Protein AF-A0A7G1I8X2-F1 (afdb_monomer_lite)

Sequence (72 aa):
MGVELGSNSEVGTLRVAILHRPGTELRRLTPRNSDQLLFDGLPWVSRAQEEHDEFAELLRSRGLRCCCCPSC

Foldseek 3Di:
DDDDDDDPDPPDDAAEDEDEQQDCVLVPDDPVCCVVVVHPDRDPNVVSNVVRVVVQVVCVVVVHHYDYDPDD

Radius of gyration: 15.29 Å; chains: 1; bounding box: 32×22×38 Å

Structure (mmCIF, N/CA/C/O backbone):
data_AF-A0A7G1I8X2-F1
#
_entry.id   AF-A0A7G1I8X2-F1
#
loop_
_atom_site.group_PDB
_atom_site.id
_atom_site.type_symbol
_atom_site.label_atom_id
_atom_site.label_alt_id
_atom_site.label_comp_id
_atom_site.label_asym_id
_atom_site.label_entity_id
_atom_site.label_seq_id
_atom_site.pdbx_PDB_ins_code
_atom_site.Cartn_x
_atom_site.Cartn_y
_atom_site.Cartn_z
_atom_site.occupancy
_atom_site.B_iso_or_equiv
_atom_site.auth_seq_id
_atom_site.auth_comp_id
_atom_site.auth_asym_id
_atom_site.auth_atom_id
_atom_site.pdbx_PDB_model_num
ATOM 1 N N . MET A 1 1 ? -19.773 -11.985 4.736 1.00 39.78 1 MET A N 1
ATOM 2 C CA . MET A 1 1 ? -19.753 -10.806 5.630 1.00 39.78 1 MET A CA 1
ATOM 3 C C . MET A 1 1 ? -19.446 -9.586 4.780 1.00 39.78 1 MET A C 1
ATOM 5 O O . MET A 1 1 ? -18.301 -9.422 4.378 1.00 39.78 1 MET A O 1
ATOM 9 N N . GLY A 1 2 ? -20.469 -8.812 4.414 1.00 57.91 2 GLY A N 1
ATOM 10 C CA . GLY A 1 2 ? -20.275 -7.552 3.694 1.00 57.91 2 GLY A CA 1
ATOM 11 C C . GLY A 1 2 ? -19.693 -6.512 4.644 1.00 57.91 2 GLY A C 1
ATOM 12 O O . GLY A 1 2 ? -20.147 -6.409 5.781 1.00 57.91 2 GLY A O 1
ATOM 13 N N . VAL A 1 3 ? -18.657 -5.802 4.210 1.00 67.19 3 VAL A N 1
ATOM 14 C CA . VAL A 1 3 ? -18.097 -4.680 4.965 1.00 67.19 3 VAL A CA 1
ATOM 15 C C . VAL A 1 3 ? -18.779 -3.413 4.471 1.00 67.19 3 VAL A C 1
ATOM 17 O O . VAL A 1 3 ? -18.793 -3.166 3.268 1.00 67.19 3 VAL A O 1
ATOM 20 N N . GLU A 1 4 ? -19.352 -2.631 5.381 1.00 77.38 4 GLU A N 1
ATOM 21 C CA . GLU A 1 4 ? -19.845 -1.292 5.062 1.00 77.38 4 GLU A CA 1
ATOM 22 C C . GLU A 1 4 ? -18.637 -0.386 4.779 1.00 77.38 4 GLU A C 1
ATOM 24 O O . GLU A 1 4 ? -17.752 -0.219 5.625 1.00 77.38 4 GLU A O 1
ATOM 29 N N . LEU A 1 5 ? -18.550 0.126 3.551 1.00 82.00 5 LEU A N 1
ATOM 30 C CA . LEU A 1 5 ? -17.439 0.955 3.088 1.00 82.00 5 LEU A CA 1
ATOM 31 C C . LEU A 1 5 ? -17.778 2.434 3.295 1.00 82.00 5 LEU A C 1
ATOM 33 O O . LEU A 1 5 ? -18.882 2.867 2.983 1.00 82.00 5 LEU A O 1
ATOM 37 N N . GLY A 1 6 ? -16.814 3.221 3.776 1.00 83.56 6 GLY A N 1
ATOM 38 C CA . GLY A 1 6 ? -16.973 4.66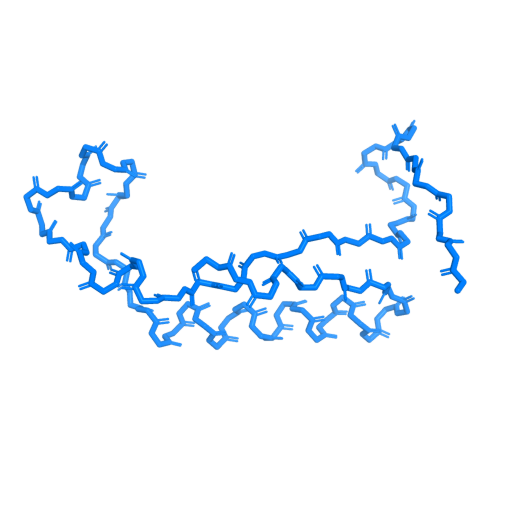5 3.941 1.00 83.56 6 GLY A CA 1
ATOM 39 C C . GLY A 1 6 ? -15.631 5.372 4.115 1.00 83.56 6 GLY A C 1
ATOM 40 O O . GLY A 1 6 ? -14.743 4.853 4.793 1.00 83.56 6 GLY A O 1
ATOM 41 N N . SER A 1 7 ? -15.504 6.554 3.509 1.00 86.00 7 SER A N 1
ATOM 42 C CA . SER A 1 7 ? -14.320 7.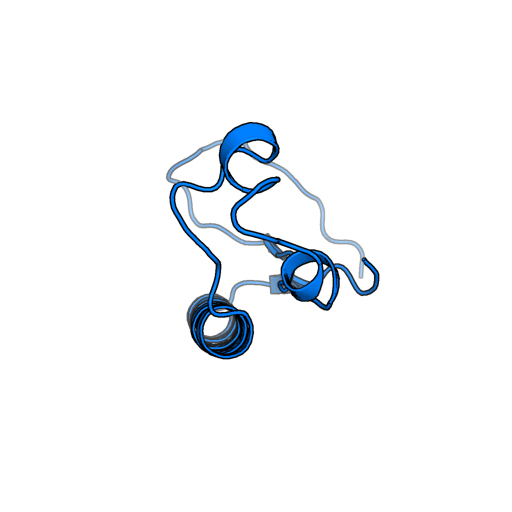419 3.572 1.00 86.00 7 SER A CA 1
ATOM 43 C C . SER A 1 7 ? -14.746 8.822 3.994 1.00 86.00 7 SER A C 1
ATOM 45 O O . SER A 1 7 ? -15.109 9.652 3.168 1.00 86.00 7 SER A O 1
ATOM 47 N N . ASN A 1 8 ? -14.772 9.061 5.303 1.00 87.94 8 ASN A N 1
ATOM 48 C CA . ASN A 1 8 ? -15.145 10.342 5.913 1.00 87.94 8 ASN A CA 1
ATOM 49 C C . ASN A 1 8 ? -13.930 11.146 6.412 1.00 87.94 8 ASN A C 1
ATOM 51 O O . ASN A 1 8 ? -14.091 12.252 6.920 1.00 87.94 8 ASN A O 1
ATOM 55 N N . SER A 1 9 ? -12.728 10.579 6.310 1.00 86.62 9 SER A N 1
ATOM 56 C CA . SER A 1 9 ? -11.473 11.192 6.729 1.00 86.62 9 SER A CA 1
ATOM 57 C C . SER A 1 9 ? -10.318 10.586 5.937 1.00 86.62 9 SER A C 1
ATOM 59 O O . SER A 1 9 ? -10.253 9.368 5.789 1.00 86.62 9 SER A O 1
ATOM 61 N N . GLU A 1 10 ? -9.391 11.426 5.477 1.00 89.62 10 GLU A N 1
ATOM 62 C CA . GLU A 1 10 ? -8.153 10.998 4.804 1.00 89.62 10 GLU A CA 1
ATOM 63 C C . GLU A 1 10 ? -7.025 10.652 5.794 1.00 89.62 10 GLU A C 1
ATOM 65 O O . GLU A 1 10 ? -6.006 10.090 5.406 1.00 89.62 10 GLU A O 1
ATOM 70 N N . VAL A 1 11 ? -7.211 10.962 7.085 1.00 89.94 11 VAL A N 1
ATOM 71 C CA . VAL A 1 11 ? -6.212 10.761 8.157 1.00 89.94 11 VAL A CA 1
ATOM 72 C C . VAL A 1 11 ? -6.695 9.837 9.280 1.00 89.94 11 VAL A C 1
ATOM 74 O O . VAL A 1 11 ? -5.946 9.535 10.208 1.00 89.94 11 VAL A O 1
ATOM 77 N N . GLY A 1 12 ? -7.956 9.404 9.230 1.00 85.25 12 GLY A N 1
ATOM 78 C CA . GLY A 1 12 ? -8.538 8.487 10.205 1.00 85.25 12 GLY A CA 1
ATOM 79 C C . GLY A 1 12 ? -7.971 7.070 10.100 1.00 85.25 12 GLY A C 1
ATOM 80 O O . GLY A 1 12 ? -7.285 6.711 9.144 1.00 85.25 12 GLY A O 1
ATOM 81 N N . THR A 1 13 ? -8.285 6.225 11.084 1.00 86.62 13 THR A N 1
ATOM 82 C CA . THR A 1 13 ? -7.865 4.820 11.063 1.00 86.62 13 THR A CA 1
ATOM 83 C C . THR A 1 13 ? -8.449 4.107 9.848 1.00 86.62 13 THR A C 1
ATOM 85 O O . THR A 1 13 ? -9.660 3.888 9.745 1.00 86.62 13 THR A O 1
ATOM 88 N N . LEU A 1 14 ? -7.566 3.716 8.933 1.00 88.00 14 LEU A N 1
ATOM 89 C CA . LEU A 1 14 ? -7.931 2.932 7.768 1.00 88.00 14 LEU A CA 1
ATOM 90 C C . LEU A 1 14 ? -8.411 1.542 8.231 1.00 88.00 14 LEU A C 1
ATOM 92 O O . LEU A 1 14 ? -7.857 0.956 9.160 1.00 88.00 14 LEU A O 1
ATOM 96 N N . ARG A 1 15 ? -9.477 1.022 7.610 1.00 87.38 15 ARG A N 1
ATOM 97 C CA . ARG A 1 15 ? -10.089 -0.282 7.963 1.00 87.38 15 ARG A CA 1
ATOM 98 C C . ARG A 1 15 ? -10.066 -1.272 6.804 1.00 87.38 15 ARG A C 1
ATOM 100 O O . ARG A 1 15 ? -9.841 -2.466 7.001 1.00 87.38 15 ARG A O 1
ATOM 107 N N . VAL A 1 16 ? -10.291 -0.768 5.594 1.00 87.00 16 VAL A N 1
ATOM 108 C CA . VAL A 1 16 ? -10.301 -1.541 4.352 1.00 87.00 16 VAL A CA 1
ATOM 109 C C . VAL A 1 16 ? -9.495 -0.780 3.313 1.00 87.00 16 VAL A C 1
ATOM 111 O O . VAL A 1 16 ? -9.692 0.423 3.156 1.00 87.00 16 VAL A O 1
ATOM 114 N N . ALA A 1 17 ? -8.619 -1.484 2.603 1.00 86.38 17 ALA A N 1
ATOM 115 C CA . ALA A 1 17 ? -7.874 -0.949 1.471 1.00 86.38 17 ALA A CA 1
ATOM 116 C C . ALA A 1 17 ? -8.036 -1.875 0.264 1.00 86.38 17 ALA A C 1
ATOM 118 O O . ALA A 1 17 ? -7.948 -3.100 0.399 1.00 86.38 17 ALA A O 1
ATOM 119 N N . ILE A 1 18 ? -8.267 -1.288 -0.910 1.00 86.00 18 ILE A N 1
ATOM 120 C CA . ILE A 1 18 ? -8.240 -1.999 -2.189 1.00 86.00 18 ILE A CA 1
ATOM 121 C C . ILE A 1 18 ? -6.860 -1.776 -2.797 1.00 86.00 18 ILE A C 1
ATOM 123 O O . ILE A 1 18 ? -6.438 -0.632 -2.948 1.00 86.00 18 ILE A O 1
ATOM 127 N N . LEU A 1 19 ? -6.162 -2.864 -3.117 1.00 86.31 19 LEU A N 1
ATOM 128 C CA . LEU A 1 19 ? -4.829 -2.829 -3.716 1.00 86.31 19 LEU A CA 1
ATOM 129 C C . LEU A 1 19 ? -4.841 -3.550 -5.065 1.00 86.31 19 LEU A C 1
ATOM 131 O O . LEU A 1 19 ? -5.494 -4.590 -5.219 1.00 86.31 19 LEU A O 1
ATOM 135 N N . HIS A 1 20 ? -4.092 -3.007 -6.023 1.00 84.62 20 HIS A N 1
ATOM 136 C CA . HIS A 1 20 ? -3.832 -3.630 -7.318 1.00 84.62 20 HIS A CA 1
ATOM 137 C C . HIS A 1 20 ? -2.392 -4.129 -7.348 1.00 84.62 20 HIS A C 1
ATOM 139 O O . HIS A 1 20 ? -1.463 -3.323 -7.301 1.00 84.62 20 HIS A O 1
ATOM 145 N N . ARG A 1 21 ? -2.215 -5.452 -7.434 1.00 81.00 21 ARG A N 1
ATOM 146 C CA . ARG A 1 21 ? -0.880 -6.038 -7.549 1.00 81.00 21 ARG A CA 1
ATOM 147 C C . ARG A 1 21 ? -0.402 -5.862 -8.991 1.00 81.00 21 ARG A C 1
ATOM 149 O O . ARG A 1 21 ? -1.061 -6.394 -9.883 1.00 81.00 21 ARG A O 1
ATOM 156 N N . PRO A 1 22 ? 0.730 -5.178 -9.230 1.00 77.44 22 PRO A N 1
ATOM 157 C CA . PRO A 1 22 ? 1.244 -4.993 -10.579 1.00 77.44 22 PRO A CA 1
ATOM 158 C C . PRO A 1 22 ? 1.524 -6.346 -11.244 1.00 77.44 22 PRO A C 1
ATOM 160 O O . PRO A 1 22 ? 2.242 -7.190 -10.701 1.00 77.44 22 PRO A O 1
ATOM 163 N N . GLY A 1 23 ? 0.943 -6.566 -12.416 1.00 73.81 23 GLY A N 1
ATOM 164 C CA . GLY A 1 23 ? 0.984 -7.825 -13.145 1.00 73.81 23 GLY A CA 1
ATOM 165 C C . GLY A 1 23 ? 1.747 -7.745 -14.468 1.00 73.81 23 GLY A C 1
ATOM 166 O O . GLY A 1 23 ? 2.716 -7.000 -14.653 1.00 73.81 23 GLY A O 1
ATOM 167 N N . THR A 1 24 ? 1.330 -8.590 -15.410 1.00 66.94 24 THR A N 1
ATOM 168 C CA . THR A 1 24 ? 1.959 -8.720 -16.734 1.00 66.94 24 THR A CA 1
ATOM 169 C C . THR A 1 24 ? 1.753 -7.489 -17.619 1.00 66.94 24 THR A C 1
ATOM 171 O O . THR A 1 24 ? 2.463 -7.336 -18.613 1.00 66.94 24 THR A O 1
ATOM 174 N N . GLU A 1 25 ? 0.817 -6.606 -17.267 1.00 70.06 25 GLU A N 1
ATOM 175 C CA . GLU A 1 25 ? 0.566 -5.329 -17.934 1.00 70.06 25 GLU A CA 1
ATOM 176 C C . GLU A 1 25 ? 1.825 -4.457 -17.975 1.00 70.06 25 GLU A C 1
ATOM 178 O O . GLU A 1 25 ? 2.138 -3.884 -19.019 1.00 70.06 25 GLU A O 1
ATOM 183 N N . LEU A 1 26 ? 2.629 -4.468 -16.905 1.00 65.25 26 LEU A N 1
ATOM 184 C CA . LEU A 1 26 ? 3.872 -3.699 -16.848 1.00 65.25 26 LEU A CA 1
ATOM 185 C C . LEU A 1 26 ? 5.012 -4.332 -17.657 1.00 65.25 26 LEU A C 1
ATOM 187 O O . LEU A 1 26 ? 5.947 -3.637 -18.040 1.00 65.25 26 LEU A O 1
ATOM 191 N N . ARG A 1 27 ? 4.942 -5.630 -17.995 1.00 62.56 27 ARG A N 1
ATOM 192 C CA . ARG A 1 27 ? 5.945 -6.273 -18.873 1.00 62.56 27 ARG A CA 1
ATOM 193 C C . ARG A 1 27 ? 5.830 -5.827 -20.331 1.00 62.56 27 ARG A C 1
ATOM 195 O O . ARG A 1 27 ? 6.743 -6.071 -21.111 1.00 62.56 27 ARG A O 1
ATOM 202 N N . ARG A 1 28 ? 4.708 -5.207 -20.714 1.00 66.31 28 ARG A N 1
ATOM 203 C CA . ARG A 1 28 ? 4.476 -4.669 -22.065 1.00 66.31 28 ARG A CA 1
ATOM 204 C C . ARG A 1 28 ? 4.964 -3.221 -22.211 1.00 66.31 28 ARG A C 1
ATOM 206 O O . ARG A 1 28 ? 4.849 -2.643 -23.295 1.00 66.31 28 ARG A O 1
ATOM 213 N N . LEU A 1 29 ? 5.510 -2.638 -21.141 1.00 65.62 29 LEU A N 1
ATOM 214 C CA . LEU A 1 29 ? 6.145 -1.328 -21.185 1.00 65.62 29 LEU A CA 1
ATOM 215 C C . LEU A 1 29 ? 7.481 -1.423 -21.922 1.00 65.62 29 LEU A C 1
ATOM 217 O O . LEU A 1 29 ? 8.313 -2.292 -21.676 1.00 65.62 29 LEU A O 1
ATOM 221 N N . THR A 1 30 ? 7.662 -0.508 -22.859 1.00 61.69 30 THR A N 1
ATOM 222 C CA . THR A 1 30 ? 8.872 -0.315 -23.646 1.00 61.69 30 THR A CA 1
ATOM 223 C C . THR A 1 30 ? 9.288 1.146 -23.506 1.00 61.69 30 THR A C 1
ATOM 225 O O . THR A 1 30 ? 8.433 2.002 -23.289 1.00 61.69 30 THR A O 1
ATOM 228 N N . PRO A 1 31 ? 10.572 1.490 -23.690 1.00 65.00 31 PRO A N 1
ATOM 229 C CA . PRO A 1 31 ? 11.016 2.878 -23.546 1.00 65.00 31 PRO A CA 1
ATOM 230 C C . PRO A 1 31 ? 10.290 3.861 -24.483 1.00 65.00 31 PRO A C 1
ATOM 232 O O . PRO A 1 31 ? 10.313 5.060 -24.266 1.00 65.00 31 PRO A O 1
ATOM 235 N N . ARG A 1 32 ? 9.650 3.365 -25.552 1.00 61.16 32 ARG A N 1
ATOM 236 C CA . ARG A 1 32 ? 8.872 4.178 -26.497 1.00 61.16 32 ARG A CA 1
ATOM 237 C C . ARG A 1 32 ? 7.449 4.491 -26.035 1.00 61.16 32 ARG A C 1
ATOM 239 O O . ARG A 1 32 ? 6.842 5.400 -26.589 1.00 61.16 32 ARG A O 1
ATOM 246 N N . ASN A 1 33 ? 6.898 3.720 -25.100 1.00 61.59 33 ASN A N 1
ATOM 247 C CA . ASN A 1 33 ? 5.535 3.908 -24.599 1.00 61.59 33 ASN A CA 1
ATOM 248 C C . ASN A 1 33 ? 5.491 4.332 -23.122 1.00 61.59 33 ASN A C 1
ATOM 250 O O . ASN A 1 33 ? 4.415 4.689 -22.656 1.00 61.59 33 ASN A O 1
ATOM 254 N N . SER A 1 34 ? 6.628 4.343 -22.412 1.00 58.59 34 SER A N 1
ATOM 255 C CA . SER A 1 34 ? 6.708 4.743 -21.001 1.00 58.59 34 SER A CA 1
ATOM 256 C C . SER A 1 34 ? 6.227 6.175 -20.776 1.00 58.59 34 SER A C 1
ATOM 258 O O . SER A 1 34 ? 5.363 6.386 -19.931 1.00 58.59 34 SER A O 1
ATOM 260 N N . ASP A 1 35 ? 6.673 7.125 -21.605 1.00 60.34 35 ASP A N 1
ATOM 261 C CA . ASP A 1 35 ? 6.278 8.5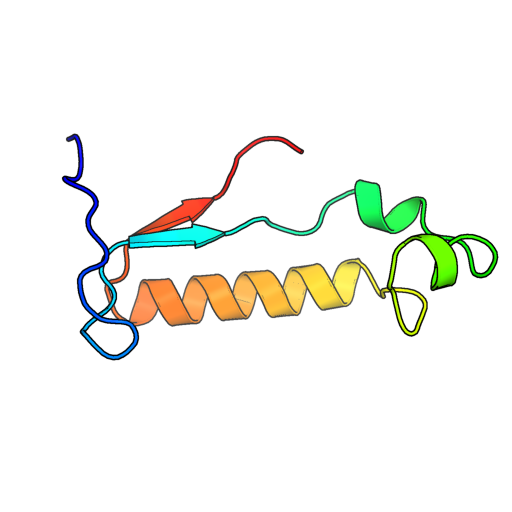38 -21.488 1.00 60.34 35 ASP A CA 1
ATOM 262 C C . ASP A 1 35 ? 4.783 8.746 -21.780 1.00 60.34 35 ASP A C 1
ATOM 264 O O . ASP A 1 35 ? 4.114 9.562 -21.151 1.00 60.34 35 ASP A O 1
ATOM 268 N N . GLN A 1 36 ? 4.225 7.969 -22.715 1.00 63.91 36 GLN A N 1
ATOM 269 C CA . GLN A 1 36 ? 2.793 8.016 -23.045 1.00 63.91 36 GLN A CA 1
ATOM 270 C C . GLN A 1 36 ? 1.921 7.362 -21.968 1.00 63.91 36 GLN A C 1
ATOM 272 O O . GLN A 1 36 ? 0.734 7.665 -21.870 1.00 63.91 36 GLN A O 1
ATOM 277 N N . LEU A 1 37 ? 2.503 6.465 -21.170 1.00 62.78 37 LEU A N 1
ATOM 278 C CA . LEU A 1 37 ? 1.842 5.758 -20.077 1.00 62.78 37 LEU A CA 1
ATOM 279 C C . LEU A 1 37 ? 2.149 6.387 -18.708 1.00 62.78 37 LEU A C 1
ATOM 281 O O . LEU A 1 37 ? 1.827 5.782 -17.690 1.00 62.78 37 LEU A O 1
ATOM 285 N N . LEU A 1 38 ? 2.707 7.607 -18.693 1.00 68.00 38 LEU A N 1
ATOM 286 C CA . LEU A 1 38 ? 3.014 8.393 -17.490 1.00 68.00 38 LEU A CA 1
ATOM 287 C C . LEU A 1 38 ? 4.003 7.698 -16.536 1.00 68.00 38 LEU A C 1
ATOM 289 O O . LEU A 1 38 ? 3.961 7.918 -15.326 1.00 68.00 38 LEU A O 1
ATOM 293 N N . PHE A 1 39 ? 4.890 6.855 -17.071 1.00 65.00 39 PHE A N 1
ATOM 294 C CA . PHE A 1 39 ? 5.975 6.248 -16.307 1.00 65.00 39 PHE A CA 1
ATOM 295 C C . PHE A 1 39 ? 7.278 7.012 -16.549 1.00 65.00 39 PHE A C 1
ATOM 297 O O . PHE A 1 39 ? 7.796 7.005 -17.663 1.00 65.00 39 PHE A O 1
ATOM 304 N N . ASP A 1 40 ? 7.862 7.561 -15.481 1.00 62.53 40 ASP A N 1
ATOM 305 C CA . ASP A 1 40 ? 9.163 8.259 -15.504 1.00 62.53 40 ASP A CA 1
ATOM 306 C C . ASP A 1 40 ? 10.368 7.327 -15.788 1.00 62.53 40 ASP A C 1
ATOM 308 O O . ASP A 1 40 ? 11.523 7.755 -15.807 1.00 62.53 40 ASP A O 1
ATOM 312 N N . GLY A 1 41 ? 10.130 6.027 -15.997 1.00 64.25 41 GLY A N 1
ATOM 313 C CA . GLY A 1 41 ? 11.151 5.027 -16.301 1.00 64.25 41 GLY A CA 1
ATOM 314 C C . GLY A 1 41 ? 10.564 3.633 -16.535 1.00 64.25 41 GLY A C 1
ATOM 315 O O . GLY A 1 41 ? 9.382 3.387 -16.304 1.00 64.25 41 GLY A O 1
ATOM 316 N N . LEU A 1 42 ? 11.391 2.692 -17.002 1.00 64.19 42 LEU A N 1
ATOM 317 C CA . LEU A 1 42 ? 10.965 1.301 -17.185 1.00 64.19 42 LEU A CA 1
ATOM 318 C C . LEU A 1 42 ? 10.740 0.626 -15.824 1.00 64.19 42 LEU A C 1
ATOM 320 O O . LEU A 1 42 ? 11.696 0.506 -15.053 1.00 64.19 42 LEU A O 1
ATOM 324 N N . PRO A 1 43 ? 9.526 0.132 -15.521 1.00 65.75 43 PRO A N 1
ATOM 325 C CA . PRO A 1 43 ? 9.282 -0.518 -14.246 1.00 65.75 43 PRO A CA 1
ATOM 326 C C . PRO A 1 43 ? 9.983 -1.876 -14.184 1.00 65.75 43 PRO A C 1
ATOM 328 O O . PRO A 1 43 ? 9.792 -2.753 -15.030 1.00 65.75 43 PRO A O 1
ATOM 331 N N . TRP A 1 44 ? 10.766 -2.083 -13.128 1.00 73.50 44 TRP A N 1
ATOM 332 C CA . TRP A 1 44 ? 11.242 -3.407 -12.740 1.00 73.50 44 TRP A CA 1
ATOM 333 C C . TRP A 1 44 ? 10.103 -4.185 -12.084 1.00 73.50 44 TRP A C 1
ATOM 335 O O . TRP A 1 44 ? 9.929 -4.156 -10.870 1.00 73.50 44 TRP A O 1
ATOM 345 N N . VAL A 1 45 ? 9.323 -4.883 -12.912 1.00 75.62 45 VAL A N 1
ATOM 346 C CA . VAL A 1 45 ? 8.076 -5.551 -12.502 1.00 75.62 45 VAL A CA 1
ATOM 347 C C . VAL A 1 45 ? 8.266 -6.489 -11.309 1.00 75.62 45 VAL A C 1
ATOM 349 O O . VAL A 1 45 ? 7.457 -6.448 -10.391 1.00 75.62 45 VAL A O 1
ATOM 352 N N . SER A 1 46 ? 9.331 -7.297 -11.281 1.00 78.25 46 SER A N 1
ATOM 353 C CA . SER A 1 46 ? 9.585 -8.214 -10.157 1.00 78.25 46 SER A CA 1
ATOM 354 C C . SER A 1 46 ? 9.811 -7.467 -8.844 1.00 78.25 46 SER A C 1
ATOM 356 O O . SER A 1 46 ? 9.197 -7.797 -7.838 1.00 78.25 46 SER A O 1
ATOM 358 N N . ARG A 1 47 ? 10.617 -6.400 -8.874 1.00 81.38 47 ARG A N 1
ATOM 359 C CA . ARG A 1 47 ? 10.870 -5.570 -7.694 1.00 81.38 47 ARG A CA 1
ATOM 360 C C . ARG A 1 47 ? 9.611 -4.824 -7.247 1.00 81.38 47 ARG A C 1
ATOM 362 O O . ARG A 1 47 ? 9.324 -4.767 -6.063 1.00 81.38 47 ARG A O 1
ATOM 369 N N . ALA A 1 48 ? 8.824 -4.310 -8.191 1.00 81.50 48 ALA A N 1
ATOM 370 C CA . ALA A 1 48 ? 7.554 -3.655 -7.886 1.00 81.50 48 ALA A CA 1
ATOM 371 C C . ALA A 1 48 ? 6.528 -4.625 -7.269 1.00 81.50 48 ALA A C 1
ATOM 373 O O . ALA A 1 48 ? 5.718 -4.219 -6.440 1.00 81.50 48 ALA A O 1
ATOM 374 N N . GLN A 1 49 ? 6.552 -5.905 -7.659 1.00 83.50 49 GLN A N 1
ATOM 375 C CA . GLN A 1 49 ? 5.731 -6.946 -7.037 1.00 83.50 49 GLN A CA 1
ATOM 376 C C . GLN A 1 49 ? 6.174 -7.236 -5.603 1.00 83.50 49 GLN A C 1
ATOM 378 O O . GLN A 1 49 ? 5.316 -7.315 -4.730 1.00 83.50 49 GLN A O 1
ATOM 383 N N . GLU A 1 50 ? 7.481 -7.350 -5.362 1.00 85.94 50 GLU A N 1
ATOM 384 C CA . GLU A 1 50 ? 8.048 -7.533 -4.019 1.00 85.94 50 GLU A CA 1
ATOM 385 C C . GLU A 1 50 ? 7.674 -6.362 -3.097 1.00 85.94 50 GLU A C 1
ATOM 387 O O . GLU A 1 50 ? 7.062 -6.575 -2.054 1.00 85.94 50 GLU A O 1
ATOM 392 N N . GLU A 1 51 ? 7.923 -5.122 -3.528 1.00 87.00 51 GLU A N 1
ATOM 393 C CA . GLU A 1 51 ? 7.582 -3.913 -2.764 1.00 87.00 51 GLU A CA 1
ATOM 394 C C . GLU A 1 51 ? 6.064 -3.806 -2.504 1.00 87.00 51 GLU A C 1
ATOM 396 O O . GLU A 1 51 ? 5.631 -3.419 -1.415 1.00 87.00 51 GLU A O 1
ATOM 401 N N . HIS A 1 52 ? 5.228 -4.191 -3.476 1.00 87.69 52 HIS A N 1
ATOM 402 C CA . HIS A 1 52 ? 3.775 -4.228 -3.298 1.00 87.69 52 HIS A CA 1
ATOM 403 C C . HIS A 1 52 ? 3.338 -5.300 -2.285 1.00 87.69 52 HIS A C 1
ATOM 405 O O . HIS A 1 52 ? 2.424 -5.064 -1.488 1.00 87.69 52 HIS A O 1
ATOM 411 N N . ASP A 1 53 ? 3.949 -6.484 -2.314 1.00 87.06 53 ASP A N 1
ATOM 412 C CA . ASP A 1 53 ? 3.624 -7.574 -1.393 1.00 87.06 53 ASP A CA 1
ATOM 413 C C . ASP A 1 53 ? 4.021 -7.210 0.048 1.00 87.06 53 ASP A C 1
ATOM 415 O O . ASP A 1 53 ? 3.201 -7.376 0.957 1.00 87.06 53 ASP A O 1
ATOM 419 N N . GLU A 1 54 ? 5.194 -6.598 0.240 1.00 90.88 54 GLU A N 1
ATOM 420 C CA . GLU A 1 54 ? 5.628 -6.038 1.528 1.00 90.88 54 GLU A CA 1
ATOM 421 C C . GLU A 1 54 ? 4.662 -4.958 2.034 1.00 90.88 54 GLU A C 1
ATOM 423 O O . GLU A 1 54 ? 4.265 -4.955 3.203 1.00 90.88 54 GLU A O 1
ATOM 428 N N . PHE A 1 55 ? 4.219 -4.056 1.154 1.00 88.38 55 PHE A N 1
ATOM 429 C CA . PHE A 1 55 ? 3.252 -3.021 1.514 1.00 88.38 55 PHE A CA 1
ATOM 430 C C . PHE A 1 55 ? 1.903 -3.616 1.943 1.00 88.38 55 PHE A C 1
ATOM 432 O O . PHE A 1 55 ? 1.326 -3.209 2.957 1.00 88.38 55 PHE A O 1
ATOM 439 N N . ALA A 1 56 ? 1.398 -4.609 1.209 1.00 88.62 56 ALA A N 1
ATOM 440 C CA . ALA A 1 56 ? 0.161 -5.297 1.559 1.00 88.62 56 ALA A CA 1
ATOM 441 C C . ALA A 1 56 ? 0.284 -6.040 2.900 1.00 88.62 56 ALA A C 1
ATOM 443 O O . ALA A 1 56 ? -0.660 -6.045 3.694 1.00 88.62 56 ALA A O 1
ATOM 444 N N . GLU A 1 57 ? 1.436 -6.649 3.177 1.00 89.44 57 GLU A N 1
ATOM 445 C CA . GLU A 1 57 ? 1.710 -7.317 4.447 1.00 89.44 57 GLU A CA 1
ATOM 446 C C . GLU A 1 57 ? 1.801 -6.328 5.612 1.00 89.44 57 GLU A C 1
ATOM 448 O O . GLU A 1 57 ? 1.179 -6.551 6.654 1.00 89.44 57 GLU A O 1
ATOM 453 N N . LEU A 1 58 ? 2.452 -5.178 5.413 1.00 90.69 58 LEU A N 1
ATOM 454 C CA . LEU A 1 58 ? 2.486 -4.094 6.393 1.00 90.69 58 LEU A CA 1
ATOM 455 C C . LEU A 1 58 ? 1.072 -3.629 6.754 1.00 90.69 58 LEU A C 1
ATOM 457 O O . LEU A 1 58 ? 0.759 -3.465 7.936 1.00 90.69 58 LEU A O 1
ATOM 461 N N . LEU A 1 59 ? 0.196 -3.452 5.762 1.00 88.19 59 LEU A N 1
ATOM 462 C CA . LEU A 1 59 ? -1.197 -3.086 6.007 1.00 88.19 59 LEU A CA 1
ATOM 463 C C . LEU A 1 59 ? -1.919 -4.195 6.792 1.00 88.19 59 LEU A C 1
ATOM 465 O O . LEU A 1 59 ? -2.515 -3.921 7.836 1.00 88.19 59 LEU A O 1
ATOM 469 N N . ARG A 1 60 ? -1.805 -5.461 6.376 1.00 86.88 60 ARG A N 1
ATOM 470 C CA . ARG A 1 60 ? -2.426 -6.591 7.095 1.00 86.88 60 ARG A CA 1
ATOM 471 C C . ARG A 1 60 ? -1.941 -6.713 8.541 1.00 86.88 60 ARG A C 1
ATOM 473 O O . ARG A 1 60 ? -2.763 -6.938 9.427 1.00 86.88 60 ARG A O 1
ATOM 480 N N . SER A 1 61 ? -0.648 -6.506 8.800 1.00 89.12 61 SER A N 1
ATOM 481 C CA . SER A 1 61 ? -0.071 -6.565 10.154 1.00 89.12 61 SER A CA 1
ATOM 482 C C . SER A 1 61 ? -0.676 -5.528 11.108 1.00 89.12 61 SER A C 1
ATOM 484 O O . SER A 1 61 ? -0.784 -5.770 12.307 1.00 89.12 61 SER A O 1
ATOM 486 N N . ARG A 1 62 ? -1.154 -4.398 10.574 1.00 88.44 62 ARG A N 1
ATOM 487 C CA . ARG A 1 62 ? -1.850 -3.343 11.326 1.00 88.44 62 ARG A CA 1
ATOM 488 C C . ARG A 1 62 ? -3.346 -3.631 11.530 1.00 88.44 62 ARG A C 1
ATOM 490 O O . ARG A 1 62 ? -4.072 -2.763 12.004 1.00 88.44 62 ARG A O 1
ATOM 497 N N . GLY A 1 63 ? -3.820 -4.828 11.173 1.00 82.94 63 GLY A N 1
ATOM 498 C CA . GLY A 1 63 ? -5.217 -5.251 11.322 1.00 82.94 63 GLY A CA 1
ATOM 499 C C . GLY A 1 63 ? -6.145 -4.788 10.195 1.00 82.94 63 GLY A C 1
ATOM 500 O O . GLY A 1 63 ? -7.366 -4.885 10.325 1.00 82.94 63 GLY A O 1
ATOM 501 N N . LEU A 1 64 ? -5.590 -4.286 9.087 1.00 85.56 64 LEU A N 1
ATOM 502 C CA . LEU A 1 64 ? -6.361 -3.834 7.930 1.00 85.56 64 LEU A CA 1
ATOM 503 C C . LEU A 1 64 ? -6.844 -5.001 7.075 1.00 85.56 64 LEU A C 1
ATOM 505 O O . LEU A 1 64 ? -6.121 -5.967 6.818 1.00 85.56 64 LEU A O 1
ATOM 509 N N . ARG A 1 65 ? -8.052 -4.859 6.526 1.00 82.19 65 ARG A N 1
ATOM 510 C CA . ARG A 1 65 ? -8.545 -5.763 5.489 1.00 82.19 65 ARG A CA 1
ATOM 511 C C . ARG A 1 65 ? -8.053 -5.293 4.120 1.00 82.19 65 ARG A C 1
ATOM 513 O O . ARG A 1 65 ? -8.561 -4.313 3.580 1.00 82.19 65 ARG A O 1
ATOM 520 N N . CYS A 1 66 ? -7.096 -6.016 3.549 1.00 77.12 66 CYS A N 1
ATOM 521 C CA . CYS A 1 66 ? -6.652 -5.803 2.172 1.00 77.12 66 CYS A CA 1
ATOM 522 C C . CYS A 1 66 ? -7.490 -6.644 1.207 1.00 77.12 66 CYS A C 1
ATOM 524 O O . CYS A 1 66 ? -7.439 -7.875 1.245 1.00 77.12 66 CYS A O 1
ATOM 526 N N . CYS A 1 67 ? -8.227 -5.975 0.327 1.00 78.31 67 CYS A N 1
ATOM 527 C CA . CYS A 1 67 ? -8.902 -6.595 -0.804 1.00 78.31 67 CYS A CA 1
ATOM 528 C C . CYS A 1 67 ? -7.991 -6.462 -2.028 1.00 78.31 67 CYS A C 1
ATOM 530 O O . CYS A 1 67 ? -7.819 -5.365 -2.559 1.00 78.31 67 CYS A O 1
ATOM 532 N N . CYS A 1 68 ? -7.379 -7.561 -2.462 1.00 68.25 68 CYS A N 1
ATOM 533 C CA . CYS A 1 68 ? -6.648 -7.585 -3.726 1.00 68.25 68 CYS A CA 1
ATOM 534 C C . CYS A 1 68 ? -7.653 -7.711 -4.873 1.00 68.25 68 CYS A C 1
ATOM 536 O O . CYS A 1 68 ? -8.531 -8.576 -4.816 1.00 68.25 68 CYS A O 1
ATOM 538 N N . CYS A 1 69 ? -7.527 -6.878 -5.907 1.00 63.72 69 CYS A N 1
ATOM 539 C CA . CYS A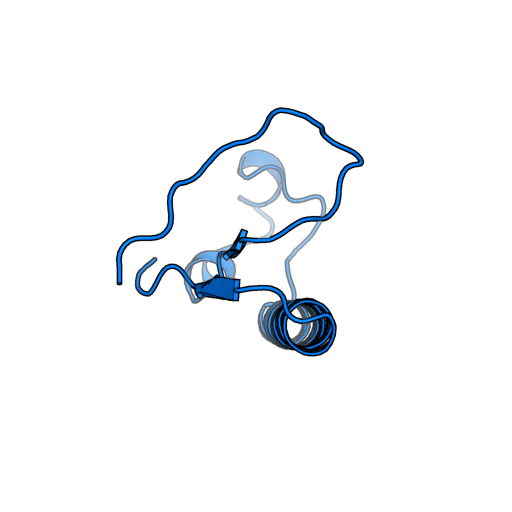 1 69 ? -8.272 -7.093 -7.145 1.00 63.72 69 CYS A CA 1
ATOM 540 C C . CYS A 1 69 ? -7.729 -8.369 -7.827 1.00 63.72 69 CYS A C 1
ATOM 542 O O . CYS A 1 69 ? -6.534 -8.416 -8.117 1.00 63.72 69 CYS A O 1
ATOM 544 N N . PRO A 1 70 ? -8.538 -9.428 -8.033 1.00 53.16 70 PRO A N 1
ATOM 545 C CA . PRO A 1 70 ? -8.036 -10.735 -8.468 1.00 53.16 70 PRO A CA 1
ATOM 546 C C . PRO A 1 70 ? -7.684 -10.818 -9.961 1.00 53.16 70 PRO A C 1
ATOM 548 O O . PRO A 1 70 ? -7.168 -11.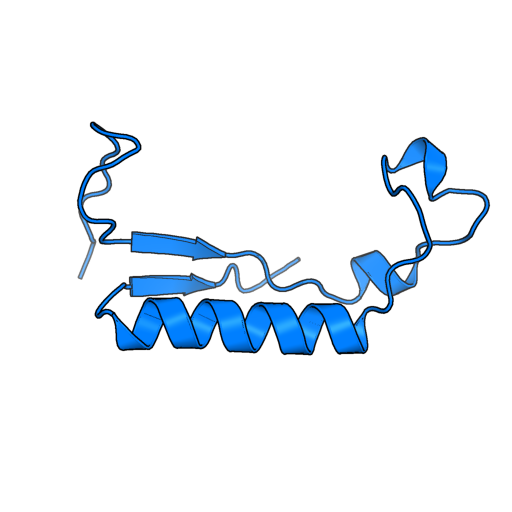843 -10.400 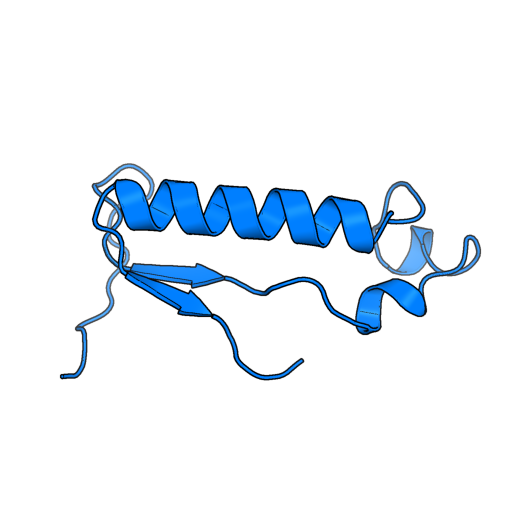1.00 53.16 70 PRO A O 1
ATOM 551 N N . SER A 1 71 ? -7.971 -9.785 -10.753 1.00 44.50 71 SER A N 1
ATOM 552 C CA . SER A 1 71 ? -7.853 -9.867 -12.208 1.00 44.50 71 SER A CA 1
ATOM 553 C C . SER A 1 71 ? -7.699 -8.491 -12.850 1.00 44.50 71 SER A C 1
ATOM 555 O O . SER A 1 71 ? -8.694 -7.799 -13.063 1.00 44.50 71 SER A O 1
ATOM 557 N N . CYS A 1 72 ? -6.450 -8.154 -13.170 1.00 40.91 72 CYS A N 1
ATOM 558 C CA . CYS A 1 72 ? -6.024 -7.358 -14.320 1.00 40.91 72 CYS A CA 1
ATOM 559 C C . CYS A 1 72 ? -4.750 -8.013 -14.873 1.00 40.91 72 CYS A C 1
ATOM 561 O O . CYS A 1 72 ? -3.912 -8.432 -14.041 1.00 40.91 72 CYS A O 1
#

Secondary structure (DSSP, 8-state):
-PPPP--S-SSS---EEEE----GGGGG--TTTTGGGT-SS---HHHHHHHHHHHHHHHHHTT-EEEE----

pLDDT: mean 75.53, std 12.8, range [39.78, 90.88]

Organism: Mycobacterium kansasii (NCBI:txid1768)